Protein AF-A0A966P8G4-F1 (afdb_monomer_lite)

Sequence (108 aa):
MYIKDGFERIIALERRWPFYQKTYSLTTTQGQREYPINLIGDGDLREVTSLVDTSAVGRRIELIAYDDAEQIWVGSFDQAQRPLYFSLWQDTVHLWPKPDAAYPLVVR

Foldseek 3Di:
DVVVVVVVVVVVVVVDDPVPDDKFKDKAAAQDFKDQCCNTHVRPDDDWPWKWFPAPDTATAAEDEPVVLCVQCDDPSLDADCFRHWYDDPNIIGTPNGHRHITMMMTD

pLDDT: mean 83.85, std 9.62, range [57.38, 93.62]

Secondary structure (DSSP, 8-state):
--HHHHHHHHHHHHT--GGG---EEEE--TT--EEEGGGSTTS-------EEE-SSS-EEEEE--HHHHHHHSSGGG-------EEEEETTEEEEESPPSS--EEEE-

Structure (mmCIF, N/CA/C/O backbone):
data_AF-A0A966P8G4-F1
#
_entry.id   AF-A0A966P8G4-F1
#
loop_
_atom_site.group_PDB
_atom_site.id
_atom_site.type_symbol
_atom_site.label_atom_id
_atom_site.label_alt_id
_atom_site.label_comp_id
_atom_site.label_asym_id
_atom_site.label_entity_id
_atom_site.label_seq_id
_atom_site.pdbx_PDB_ins_code
_atom_site.Cartn_x
_atom_site.Cartn_y
_atom_site.Cartn_z
_atom_site.occupancy
_atom_site.B_iso_or_equiv
_atom_site.auth_seq_id
_atom_site.auth_comp_id
_atom_site.auth_asym_id
_atom_site.auth_atom_id
_atom_site.pdbx_PDB_model_num
ATOM 1 N N . MET A 1 1 ? 36.771 -8.465 5.174 1.00 57.38 1 MET A N 1
ATOM 2 C CA . MET A 1 1 ? 35.297 -8.534 5.257 1.00 57.38 1 MET A CA 1
ATOM 3 C C . MET A 1 1 ? 34.719 -7.800 4.048 1.00 57.38 1 MET A C 1
ATOM 5 O O . MET A 1 1 ? 34.233 -6.697 4.190 1.00 57.38 1 MET A O 1
ATOM 9 N N . TYR A 1 2 ? 34.868 -8.369 2.846 1.00 59.16 2 TYR A N 1
ATOM 10 C CA . TYR A 1 2 ? 34.499 -7.697 1.581 1.00 59.16 2 TYR A CA 1
ATOM 11 C C . TYR A 1 2 ? 33.611 -8.568 0.685 1.00 59.16 2 TYR A C 1
ATOM 13 O O . TYR A 1 2 ? 32.777 -8.058 -0.049 1.00 59.16 2 TYR A O 1
ATOM 21 N N . ILE A 1 3 ? 33.730 -9.895 0.797 1.00 70.12 3 ILE A N 1
ATOM 22 C CA . ILE A 1 3 ? 32.894 -10.842 0.045 1.00 70.12 3 ILE A CA 1
ATOM 23 C C . ILE A 1 3 ? 31.441 -10.804 0.540 1.00 70.12 3 ILE A C 1
ATOM 25 O O . ILE A 1 3 ? 30.521 -10.846 -0.267 1.00 70.12 3 ILE A O 1
ATOM 29 N N . LYS A 1 4 ? 31.231 -10.656 1.857 1.00 74.88 4 LYS A N 1
ATOM 30 C CA . LYS A 1 4 ? 29.890 -10.532 2.449 1.00 74.88 4 LYS A CA 1
ATOM 31 C C . LYS A 1 4 ? 29.184 -9.240 2.010 1.00 74.88 4 LYS A C 1
ATOM 33 O O . LYS A 1 4 ? 28.043 -9.298 1.580 1.00 74.88 4 LYS A O 1
ATOM 38 N N . ASP A 1 5 ? 29.898 -8.115 2.035 1.00 75.69 5 ASP A N 1
ATOM 39 C CA . ASP A 1 5 ? 29.389 -6.803 1.603 1.00 75.69 5 ASP A CA 1
A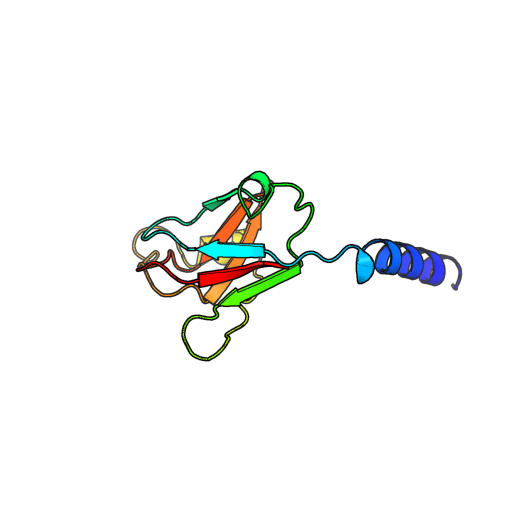TOM 40 C C . ASP A 1 5 ? 29.090 -6.769 0.090 1.00 75.69 5 ASP A C 1
ATOM 42 O O . ASP A 1 5 ? 28.042 -6.294 -0.343 1.00 75.69 5 ASP A O 1
ATOM 46 N N . GLY A 1 6 ? 29.956 -7.378 -0.732 1.00 77.44 6 GLY A N 1
ATOM 47 C CA . GLY A 1 6 ? 29.708 -7.544 -2.167 1.00 77.44 6 GLY A CA 1
ATOM 48 C C . GLY A 1 6 ? 28.482 -8.412 -2.472 1.00 77.44 6 GLY A C 1
ATOM 49 O O . GLY A 1 6 ? 27.685 -8.059 -3.337 1.00 77.44 6 GLY A O 1
ATOM 50 N N . PHE A 1 7 ? 28.297 -9.513 -1.740 1.00 78.31 7 PHE A N 1
ATOM 51 C CA . PHE A 1 7 ? 27.132 -10.392 -1.874 1.00 78.31 7 PHE A CA 1
ATOM 52 C C . PHE A 1 7 ? 25.824 -9.687 -1.488 1.00 78.31 7 PHE A C 1
ATOM 54 O O . PHE A 1 7 ? 24.864 -9.711 -2.256 1.00 78.31 7 PHE A O 1
ATOM 61 N N . GLU A 1 8 ? 25.801 -8.992 -0.348 1.00 74.19 8 GLU A N 1
ATOM 62 C CA . GLU A 1 8 ? 24.630 -8.229 0.105 1.00 74.19 8 GLU A CA 1
ATOM 63 C C . GLU A 1 8 ? 24.278 -7.100 -0.875 1.00 74.19 8 GLU A C 1
ATOM 65 O O . GLU A 1 8 ? 23.107 -6.886 -1.194 1.00 74.19 8 GLU A O 1
ATOM 70 N N . ARG A 1 9 ? 25.288 -6.428 -1.439 1.00 68.62 9 ARG A N 1
ATOM 71 C CA . ARG A 1 9 ? 25.089 -5.379 -2.444 1.00 68.62 9 ARG A CA 1
ATOM 72 C C . ARG A 1 9 ? 24.553 -5.920 -3.769 1.00 68.62 9 ARG A C 1
ATOM 74 O O . ARG A 1 9 ? 23.707 -5.267 -4.375 1.00 68.62 9 ARG A O 1
ATOM 81 N N . ILE A 1 10 ? 25.013 -7.089 -4.217 1.00 72.94 10 ILE A N 1
ATOM 82 C CA . ILE A 1 10 ? 24.512 -7.738 -5.438 1.00 72.94 10 ILE A CA 1
ATOM 83 C C . ILE A 1 10 ? 23.049 -8.152 -5.263 1.00 72.94 10 ILE A C 1
ATOM 85 O O . ILE A 1 10 ? 22.243 -7.844 -6.134 1.00 72.94 10 ILE A O 1
ATOM 89 N N . ILE A 1 11 ? 22.676 -8.744 -4.126 1.00 70.56 11 ILE A N 1
ATOM 90 C CA . ILE A 1 11 ? 21.275 -9.086 -3.829 1.00 70.56 11 ILE A CA 1
ATOM 91 C C . ILE A 1 11 ? 20.395 -7.829 -3.772 1.00 70.56 11 ILE A C 1
ATOM 93 O O . ILE A 1 11 ? 19.286 -7.808 -4.308 1.00 70.56 11 ILE A O 1
ATOM 97 N N . ALA A 1 12 ? 20.884 -6.746 -3.162 1.00 62.28 12 ALA A N 1
ATOM 98 C CA . ALA A 1 12 ? 20.149 -5.483 -3.117 1.00 62.28 12 ALA A CA 1
ATOM 99 C C . ALA A 1 12 ? 19.968 -4.852 -4.514 1.00 62.28 12 ALA A C 1
ATOM 101 O O . ALA A 1 12 ? 18.923 -4.258 -4.789 1.00 62.28 12 ALA A O 1
ATOM 102 N N . LEU A 1 13 ? 20.965 -4.991 -5.396 1.00 62.53 13 LEU A N 1
ATOM 103 C CA . LEU A 1 13 ? 20.908 -4.547 -6.793 1.00 62.53 13 LEU A CA 1
ATOM 104 C C . LEU A 1 13 ? 19.997 -5.439 -7.645 1.00 62.53 13 LEU A C 1
ATOM 106 O O . LEU A 1 13 ? 19.273 -4.914 -8.488 1.00 62.53 13 LEU A O 1
ATOM 110 N N . GLU A 1 14 ? 19.964 -6.749 -7.384 1.00 60.38 14 GLU A N 1
ATOM 111 C CA . GLU A 1 14 ? 19.080 -7.698 -8.072 1.00 60.38 14 GLU A CA 1
ATOM 112 C C . GLU A 1 14 ? 17.597 -7.348 -7.878 1.00 60.38 14 GLU A C 1
ATOM 114 O O . GLU A 1 14 ? 16.762 -7.594 -8.745 1.00 60.38 14 GLU A O 1
ATOM 119 N N . ARG A 1 15 ? 17.262 -6.718 -6.751 1.00 60.84 15 ARG A N 1
ATOM 120 C CA . ARG A 1 15 ? 15.888 -6.345 -6.413 1.00 60.84 15 ARG A CA 1
ATOM 121 C C . ARG A 1 15 ? 15.460 -4.975 -6.958 1.00 60.84 15 ARG A C 1
ATOM 123 O O . ARG A 1 15 ? 14.274 -4.670 -6.949 1.00 60.84 15 ARG A O 1
ATOM 130 N N . ARG A 1 16 ? 16.384 -4.129 -7.438 1.00 58.69 16 ARG A N 1
ATOM 131 C CA . ARG A 1 16 ? 16.096 -2.734 -7.845 1.00 58.69 16 ARG A CA 1
ATOM 132 C C . ARG A 1 16 ? 16.571 -2.415 -9.262 1.00 58.69 16 ARG A C 1
ATOM 134 O O . ARG A 1 16 ? 17.284 -1.437 -9.474 1.00 58.69 16 ARG A O 1
ATOM 141 N N . TRP A 1 17 ? 16.159 -3.219 -10.238 1.00 66.12 17 TRP A N 1
ATOM 142 C CA . TRP A 1 17 ? 16.407 -2.936 -11.654 1.00 66.12 17 TRP A CA 1
ATOM 143 C C . TRP A 1 17 ? 15.364 -1.952 -12.215 1.00 66.12 17 TRP A C 1
ATOM 145 O O . TRP A 1 17 ? 14.202 -2.333 -12.370 1.00 66.12 17 TRP A O 1
ATOM 155 N N . PRO A 1 18 ? 15.743 -0.715 -12.595 1.00 67.75 18 PRO A N 1
ATOM 156 C CA . PRO A 1 18 ? 14.784 0.305 -13.039 1.00 67.75 18 PRO A CA 1
ATOM 157 C C . PRO A 1 18 ? 13.995 -0.070 -14.300 1.00 67.75 18 PRO A C 1
ATOM 159 O O . PRO A 1 18 ? 12.897 0.428 -14.509 1.00 67.75 18 PRO A O 1
ATOM 162 N N . PHE A 1 19 ? 14.528 -0.958 -15.144 1.00 70.38 19 PHE A N 1
ATOM 163 C CA . PHE A 1 19 ? 13.859 -1.388 -16.375 1.00 70.38 19 PHE A CA 1
ATOM 164 C C . PHE A 1 19 ? 12.737 -2.414 -16.154 1.00 70.38 19 PHE A C 1
ATOM 166 O O . PHE A 1 19 ? 11.921 -2.608 -17.050 1.00 70.38 19 PHE A O 1
ATOM 173 N N . TYR A 1 20 ? 12.667 -3.049 -14.978 1.00 72.06 20 TYR A N 1
ATOM 174 C CA . TYR A 1 20 ? 11.538 -3.903 -14.585 1.00 72.06 20 TYR A CA 1
ATOM 175 C C . TYR A 1 20 ? 10.486 -3.153 -13.759 1.00 72.06 20 TYR A C 1
ATOM 177 O O . TYR A 1 20 ? 9.477 -3.740 -13.370 1.00 72.06 20 TYR A O 1
ATOM 185 N N . GLN A 1 21 ? 10.689 -1.859 -13.499 1.00 75.75 21 GLN A N 1
ATOM 186 C CA . GLN A 1 21 ? 9.716 -1.052 -12.781 1.00 75.75 21 GLN A CA 1
ATOM 187 C C . GLN A 1 21 ? 8.547 -0.700 -13.706 1.00 75.75 21 GLN A C 1
ATOM 189 O O . GLN A 1 21 ? 8.708 0.012 -14.698 1.00 75.75 21 GLN A O 1
ATOM 194 N N . LYS A 1 22 ? 7.351 -1.177 -13.361 1.00 81.25 22 LYS A N 1
ATOM 195 C CA . LYS A 1 22 ? 6.101 -0.776 -14.009 1.00 81.25 22 LYS A CA 1
ATOM 196 C C . LYS A 1 22 ? 5.352 0.205 -13.118 1.00 81.25 22 LYS A C 1
ATOM 198 O O . LYS A 1 22 ? 5.448 0.157 -11.898 1.00 81.25 22 LYS A O 1
ATOM 203 N N . THR A 1 23 ? 4.626 1.121 -13.746 1.00 87.56 23 THR A N 1
ATOM 204 C CA . THR A 1 23 ? 3.740 2.055 -13.052 1.00 87.56 23 THR A CA 1
ATOM 205 C C . THR A 1 23 ? 2.307 1.697 -13.403 1.00 87.56 23 THR A C 1
ATOM 207 O O . THR A 1 23 ? 1.976 1.623 -14.584 1.00 87.56 23 THR A O 1
ATOM 210 N N . TYR A 1 24 ? 1.468 1.515 -12.390 1.00 89.38 24 TYR A N 1
ATOM 211 C CA . TYR A 1 24 ? 0.046 1.234 -12.547 1.00 89.38 24 TYR A CA 1
ATOM 212 C C . TYR A 1 24 ? -0.796 2.276 -11.821 1.00 89.38 24 TYR A C 1
ATOM 214 O O . TYR A 1 24 ? -0.318 2.994 -10.942 1.00 89.38 24 TYR A O 1
ATOM 222 N N . SER A 1 25 ? -2.065 2.353 -12.198 1.00 89.12 25 SER A N 1
ATOM 223 C CA . SER A 1 25 ? -3.061 3.181 -11.528 1.00 89.12 25 SER A CA 1
ATOM 224 C C . SER A 1 25 ? -4.009 2.305 -10.719 1.00 89.12 25 SER A C 1
ATOM 226 O O . SER A 1 25 ? -4.499 1.295 -11.219 1.00 89.12 25 SER A O 1
ATOM 228 N N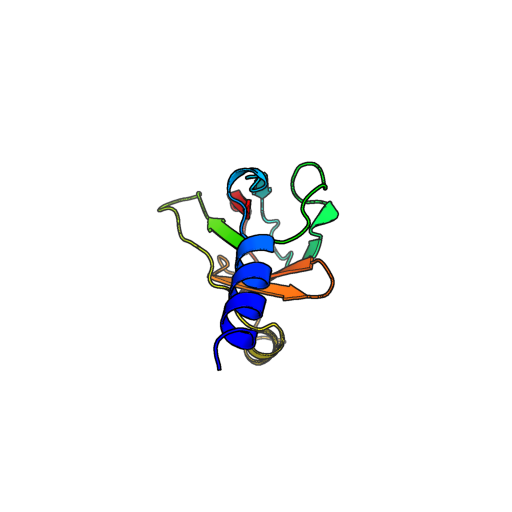 . LEU A 1 26 ? -4.304 2.732 -9.500 1.00 89.12 26 LEU A N 1
ATOM 229 C CA . LEU A 1 26 ? -5.260 2.124 -8.584 1.00 89.12 26 LEU A CA 1
ATOM 230 C C . LEU A 1 26 ? -6.232 3.216 -8.147 1.00 89.12 26 LEU A C 1
ATOM 232 O O . LEU A 1 26 ? -5.802 4.313 -7.822 1.00 89.12 26 LEU A O 1
ATOM 236 N N . THR A 1 27 ? -7.532 2.944 -8.116 1.00 91.25 27 THR A N 1
ATOM 237 C CA . THR A 1 27 ? -8.504 3.876 -7.526 1.00 91.25 27 THR A CA 1
ATOM 238 C C . THR A 1 27 ? -9.019 3.273 -6.233 1.00 91.25 27 THR A C 1
ATOM 240 O O . THR A 1 27 ? -9.445 2.120 -6.230 1.00 91.25 27 THR A O 1
ATOM 243 N N . THR A 1 28 ? -8.952 4.024 -5.134 1.00 91.94 28 THR A N 1
ATOM 244 C CA . THR A 1 28 ? -9.481 3.542 -3.855 1.00 91.94 28 THR A CA 1
ATOM 245 C C . THR A 1 28 ? -11.001 3.459 -3.895 1.00 91.94 28 THR A C 1
ATOM 247 O O . THR A 1 28 ? -11.665 4.252 -4.559 1.00 91.94 28 THR A O 1
ATOM 250 N N . THR A 1 29 ? -11.560 2.532 -3.130 1.00 93.12 29 THR A N 1
ATOM 251 C CA . THR A 1 29 ? -12.994 2.453 -2.850 1.00 93.12 29 THR A CA 1
ATOM 252 C C . THR A 1 29 ? -13.238 2.919 -1.420 1.00 93.12 29 THR A C 1
ATOM 254 O O . THR A 1 29 ? -12.452 2.621 -0.515 1.00 93.12 29 THR A O 1
ATOM 257 N N . GLN A 1 30 ? -14.339 3.637 -1.196 1.00 92.88 30 GLN A N 1
ATOM 258 C CA . GLN A 1 30 ? -14.741 4.057 0.145 1.00 92.88 30 GLN A CA 1
ATOM 259 C C . GLN A 1 30 ? -14.863 2.847 1.086 1.00 92.88 30 GLN A C 1
ATOM 261 O O . GLN A 1 30 ? -15.491 1.845 0.751 1.00 92.88 30 GLN A O 1
ATOM 266 N N . GLY A 1 31 ? -14.255 2.946 2.269 1.00 89.62 31 GLY A N 1
ATOM 267 C CA . GLY A 1 31 ? -14.281 1.922 3.314 1.00 89.62 31 GLY A CA 1
ATOM 268 C C . GLY A 1 31 ? -13.434 0.677 3.026 1.00 89.62 31 GLY A C 1
ATOM 269 O O . GLY A 1 31 ? -13.300 -0.175 3.906 1.00 89.62 31 GLY A O 1
ATOM 270 N N . GLN A 1 32 ? -12.834 0.565 1.838 1.00 92.12 32 GLN A N 1
ATOM 271 C CA . GLN A 1 32 ? -12.030 -0.590 1.453 1.00 92.12 32 GLN A CA 1
ATOM 272 C C . GLN A 1 32 ? -10.570 -0.396 1.867 1.00 92.12 32 GLN A C 1
ATOM 274 O O . GLN A 1 32 ? -9.881 0.506 1.386 1.00 92.12 32 GLN A O 1
ATOM 279 N N . ARG A 1 33 ? -10.098 -1.279 2.749 1.00 90.75 33 ARG A N 1
ATOM 280 C CA . ARG A 1 33 ? -8.713 -1.299 3.238 1.00 90.75 33 ARG A CA 1
ATOM 281 C C . ARG A 1 33 ? -7.781 -2.080 2.320 1.00 90.75 33 ARG A C 1
ATOM 283 O O . ARG A 1 33 ? -6.642 -1.670 2.134 1.00 90.75 33 ARG A O 1
ATOM 290 N N . GLU A 1 34 ? -8.268 -3.200 1.803 1.00 93.06 34 GLU A N 1
ATOM 291 C CA . GLU A 1 34 ? -7.457 -4.252 1.196 1.00 93.06 34 GLU A CA 1
ATOM 292 C C . GLU A 1 34 ? -7.516 -4.180 -0.327 1.00 93.06 34 GLU A C 1
ATOM 294 O O . GLU A 1 34 ? -8.599 -4.169 -0.920 1.00 93.06 34 GLU A O 1
ATOM 299 N N . TYR A 1 35 ? -6.344 -4.153 -0.954 1.00 92.38 35 TYR A N 1
ATOM 300 C CA . TYR A 1 35 ? -6.179 -4.169 -2.402 1.00 92.38 35 TYR A CA 1
ATOM 301 C C . TYR A 1 35 ? -5.167 -5.259 -2.763 1.00 92.38 35 TYR A C 1
ATOM 303 O O . TYR A 1 35 ? -3.960 -5.052 -2.603 1.00 92.38 35 TYR A O 1
ATOM 311 N N . PRO A 1 36 ? -5.639 -6.436 -3.205 1.00 91.25 36 PRO A N 1
ATOM 312 C CA . PRO A 1 36 ? -4.769 -7.523 -3.635 1.00 91.25 36 PRO A CA 1
ATOM 313 C C . PRO A 1 36 ? -3.859 -7.070 -4.777 1.00 91.25 36 PRO A C 1
ATOM 315 O O . PRO A 1 36 ? -4.333 -6.479 -5.750 1.00 91.25 36 PRO A O 1
ATOM 318 N N . ILE A 1 37 ? -2.556 -7.340 -4.676 1.00 88.31 37 ILE A N 1
ATOM 319 C CA . ILE A 1 37 ? -1.560 -6.853 -5.645 1.00 88.31 37 ILE A CA 1
ATOM 320 C C . ILE A 1 37 ? -1.837 -7.403 -7.055 1.00 88.31 37 ILE A C 1
ATOM 322 O O . ILE A 1 37 ? -1.672 -6.690 -8.043 1.00 88.31 37 ILE A O 1
ATOM 326 N N . ASN A 1 38 ? -2.345 -8.633 -7.152 1.00 85.88 38 ASN A N 1
ATOM 327 C CA . ASN A 1 38 ? -2.731 -9.278 -8.412 1.00 85.88 38 ASN A CA 1
ATOM 328 C C . ASN A 1 38 ? -3.926 -8.615 -9.126 1.00 85.88 38 ASN A C 1
ATOM 330 O O . ASN A 1 38 ? -4.182 -8.925 -10.285 1.00 85.88 38 ASN A O 1
ATOM 334 N N . LEU A 1 39 ? -4.671 -7.735 -8.450 1.00 85.19 39 LEU A N 1
ATOM 335 C CA . LEU A 1 39 ? -5.776 -6.971 -9.037 1.00 85.19 39 LEU A CA 1
ATOM 336 C C . LEU A 1 39 ? -5.361 -5.544 -9.421 1.00 85.19 39 LEU A C 1
ATOM 338 O O . LEU A 1 39 ? -6.170 -4.793 -9.965 1.00 85.19 39 LEU A O 1
ATOM 342 N N . ILE A 1 40 ? -4.119 -5.145 -9.131 1.00 84.69 40 ILE A N 1
ATOM 343 C CA . ILE A 1 40 ? -3.600 -3.821 -9.474 1.00 84.69 40 ILE A CA 1
ATOM 344 C C . ILE A 1 40 ? -3.029 -3.862 -10.895 1.00 84.69 40 ILE A C 1
ATOM 346 O O . ILE A 1 40 ? -2.062 -4.573 -11.177 1.00 84.69 40 ILE A O 1
ATOM 350 N N . GLY A 1 41 ? -3.597 -3.048 -11.788 1.00 80.38 41 GLY A N 1
ATOM 351 C CA . GLY A 1 41 ? -3.160 -2.981 -13.183 1.00 80.38 41 GLY A CA 1
ATOM 352 C C . GLY A 1 41 ? -3.439 -4.279 -13.941 1.00 80.38 41 GLY A C 1
ATOM 353 O O . GLY A 1 41 ? -4.550 -4.795 -13.882 1.00 80.38 41 GLY A O 1
ATOM 354 N N . ASP A 1 42 ? -2.423 -4.802 -14.631 1.00 77.88 42 ASP A N 1
ATOM 355 C CA . ASP A 1 42 ? -2.516 -6.052 -15.405 1.00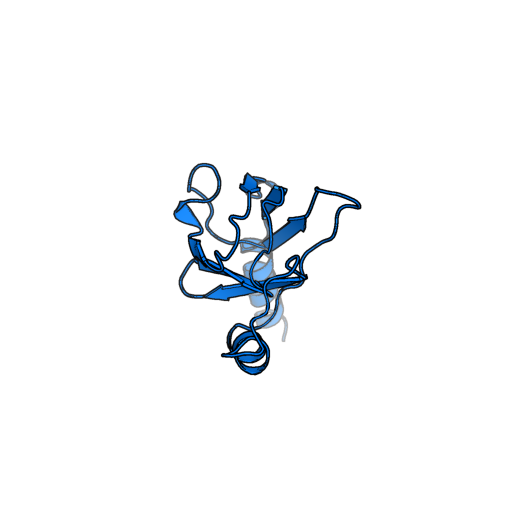 77.88 42 ASP A CA 1
ATOM 356 C C . ASP A 1 42 ? -2.286 -7.317 -14.549 1.00 77.88 42 ASP A C 1
ATOM 358 O O . ASP A 1 42 ? -2.267 -8.425 -15.076 1.00 77.88 42 ASP A O 1
ATOM 362 N N . GLY A 1 43 ? -2.072 -7.171 -13.234 1.00 74.50 43 GLY A N 1
ATOM 363 C CA . GLY A 1 43 ? -1.863 -8.292 -12.307 1.00 74.50 43 GLY A CA 1
ATOM 364 C C . GLY A 1 43 ? -0.448 -8.888 -12.288 1.00 74.50 43 GLY A C 1
ATOM 365 O O . GLY A 1 43 ? -0.164 -9.755 -11.467 1.00 74.50 43 GLY A O 1
ATOM 366 N N . ASP A 1 44 ? 0.470 -8.374 -13.109 1.00 76.94 44 ASP A N 1
ATOM 367 C CA . ASP A 1 44 ? 1.883 -8.798 -13.179 1.00 76.94 44 ASP A CA 1
ATOM 368 C C . ASP A 1 44 ? 2.791 -8.124 -12.125 1.00 76.94 44 ASP A C 1
ATOM 370 O O . ASP A 1 44 ? 4.014 -8.036 -12.276 1.00 76.94 44 ASP A O 1
ATOM 374 N N . LEU A 1 45 ? 2.202 -7.546 -11.083 1.00 80.75 45 LEU A N 1
ATOM 375 C CA . LEU A 1 45 ? 2.911 -6.759 -10.080 1.00 80.75 45 LEU A CA 1
ATOM 376 C C . LEU A 1 45 ? 3.451 -7.709 -8.996 1.00 80.75 45 LEU A C 1
ATOM 378 O O . LEU A 1 45 ? 2.685 -8.387 -8.321 1.00 80.75 45 LEU A O 1
ATOM 382 N N . ARG A 1 46 ? 4.780 -7.798 -8.847 1.00 79.25 46 ARG A N 1
ATOM 383 C CA . ARG A 1 46 ? 5.423 -8.697 -7.864 1.00 79.25 46 ARG A CA 1
ATOM 384 C C . ARG A 1 46 ? 5.678 -8.034 -6.513 1.00 79.25 46 ARG A C 1
ATOM 386 O O . ARG A 1 46 ? 5.625 -8.695 -5.484 1.00 79.25 46 ARG A O 1
ATOM 393 N N . GLU A 1 47 ? 6.019 -6.753 -6.517 1.00 82.62 47 GLU A N 1
ATOM 394 C CA . GLU A 1 47 ? 6.330 -5.993 -5.309 1.00 82.62 47 GLU A CA 1
ATOM 395 C C . GLU A 1 47 ? 5.912 -4.539 -5.513 1.00 82.62 47 GLU A C 1
ATOM 397 O O . GLU A 1 47 ? 6.110 -3.978 -6.590 1.00 82.62 47 GLU A O 1
ATOM 402 N N . VAL A 1 48 ? 5.358 -3.936 -4.465 1.00 86.06 48 VAL A N 1
ATOM 403 C CA . VAL A 1 48 ? 5.008 -2.518 -4.434 1.00 86.06 48 VAL A CA 1
ATOM 404 C C . VAL A 1 48 ? 6.108 -1.759 -3.702 1.00 86.06 48 VAL A C 1
ATOM 406 O O . VAL A 1 48 ? 6.341 -1.958 -2.512 1.00 86.06 48 VAL A O 1
ATOM 409 N N . THR A 1 49 ? 6.786 -0.870 -4.415 1.00 84.19 49 THR A N 1
ATOM 410 C CA . THR A 1 49 ? 7.872 -0.032 -3.899 1.00 84.19 49 THR A CA 1
ATOM 411 C C . THR A 1 49 ? 7.400 1.360 -3.490 1.00 84.19 49 THR A C 1
ATOM 413 O O . THR A 1 49 ? 7.991 1.973 -2.598 1.00 84.19 49 THR A O 1
ATOM 416 N N . SER A 1 50 ? 6.349 1.889 -4.123 1.00 86.44 50 SER A N 1
ATOM 417 C CA . SER A 1 50 ? 5.794 3.197 -3.771 1.00 86.44 50 SER A CA 1
ATOM 418 C C . SER A 1 50 ? 4.330 3.359 -4.168 1.00 86.44 50 SER A C 1
ATOM 420 O O . SER A 1 50 ? 3.927 2.969 -5.263 1.00 86.44 50 SER A O 1
ATOM 422 N N . LEU A 1 51 ? 3.563 4.025 -3.300 1.00 88.81 51 LEU A N 1
ATOM 423 C CA . LEU A 1 51 ? 2.221 4.527 -3.589 1.00 88.81 51 LEU A CA 1
ATOM 424 C C . LEU A 1 51 ? 2.215 6.056 -3.564 1.00 88.81 51 LEU A C 1
ATOM 426 O O . LEU A 1 51 ? 2.727 6.673 -2.628 1.00 88.81 51 LEU A O 1
ATOM 430 N N . VAL A 1 52 ? 1.609 6.676 -4.573 1.00 89.44 52 VAL A N 1
ATOM 431 C CA . VAL A 1 52 ? 1.468 8.134 -4.670 1.00 89.44 52 VAL A CA 1
ATOM 432 C C . VAL A 1 52 ? 0.023 8.498 -4.968 1.00 89.44 52 VAL A C 1
ATOM 434 O O . VAL A 1 52 ? -0.524 8.081 -5.980 1.00 89.44 52 VAL A O 1
ATOM 437 N N . ASP A 1 53 ? -0.578 9.318 -4.118 1.00 88.50 53 ASP A N 1
ATOM 438 C CA . ASP A 1 53 ? -1.890 9.916 -4.348 1.00 88.50 53 ASP A CA 1
ATOM 439 C C . ASP A 1 53 ? -1.761 11.123 -5.280 1.00 88.50 53 ASP A C 1
ATOM 441 O O . ASP A 1 53 ? -1.085 12.105 -4.952 1.00 88.50 53 ASP A O 1
ATOM 445 N N . THR A 1 54 ? -2.400 11.052 -6.448 1.00 83.94 54 THR A N 1
ATOM 446 C CA . THR A 1 54 ? -2.317 12.078 -7.497 1.00 83.94 54 THR A CA 1
ATOM 447 C C . THR A 1 54 ? -3.475 13.070 -7.478 1.00 83.94 54 THR A C 1
ATOM 449 O O . THR A 1 54 ? -3.504 13.978 -8.304 1.00 83.94 54 THR A O 1
ATOM 452 N N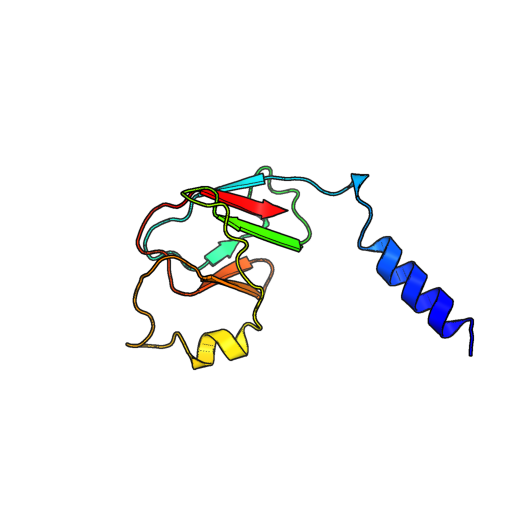 . SER A 1 55 ? -4.415 12.965 -6.535 1.00 77.69 55 SER A N 1
ATOM 453 C CA . SER A 1 55 ? -5.672 13.716 -6.608 1.00 77.69 55 SER A CA 1
ATOM 454 C C . SER A 1 55 ? -5.562 15.218 -6.283 1.00 77.69 55 SER A C 1
ATOM 456 O O . SER A 1 55 ? -6.550 15.929 -6.455 1.00 77.69 55 SER A O 1
ATOM 458 N N . ALA A 1 56 ? -4.446 15.698 -5.725 1.00 65.69 56 ALA A N 1
ATOM 459 C CA . ALA A 1 56 ? -4.296 17.102 -5.319 1.00 65.69 56 ALA A CA 1
ATOM 460 C C . ALA A 1 56 ? -2.866 17.638 -5.510 1.00 65.69 56 ALA A C 1
ATOM 462 O O . ALA A 1 56 ? -2.614 18.384 -6.449 1.00 65.69 56 ALA A O 1
ATOM 463 N N . VAL A 1 57 ? -1.926 17.263 -4.632 1.00 65.19 57 VAL A N 1
ATOM 464 C CA . VAL A 1 57 ? -0.543 17.804 -4.611 1.00 65.19 57 VAL A CA 1
ATOM 465 C C . VAL A 1 57 ? 0.506 16.716 -4.888 1.00 65.19 57 VAL A C 1
ATOM 467 O O . VAL A 1 57 ? 1.702 16.972 -4.824 1.00 65.19 57 VAL A O 1
ATOM 470 N N . GLY A 1 58 ? 0.084 15.491 -5.222 1.00 70.00 58 GLY A N 1
ATOM 471 C CA . GLY A 1 58 ? 1.021 14.385 -5.423 1.00 70.00 58 GLY A CA 1
ATOM 472 C C . GLY A 1 58 ? 1.684 13.995 -4.103 1.00 70.00 58 GLY A C 1
ATOM 473 O O . GLY A 1 58 ? 2.857 14.291 -3.887 1.00 70.00 58 GLY A O 1
ATOM 474 N N . ARG A 1 59 ? 0.944 13.363 -3.187 1.00 82.06 59 ARG A N 1
ATOM 475 C CA . ARG A 1 59 ? 1.504 12.940 -1.894 1.00 82.06 59 ARG A CA 1
ATOM 476 C C . ARG A 1 59 ? 1.906 11.476 -1.960 1.00 82.06 59 ARG A C 1
ATOM 478 O O . ARG A 1 59 ? 1.070 10.613 -2.207 1.00 82.06 59 ARG A O 1
ATOM 485 N N . ARG A 1 60 ? 3.178 11.186 -1.685 1.00 87.06 60 ARG A N 1
ATOM 486 C CA . ARG A 1 60 ? 3.619 9.806 -1.469 1.00 87.06 60 ARG A CA 1
ATOM 487 C C . ARG A 1 60 ? 3.061 9.295 -0.141 1.00 87.06 60 ARG A C 1
ATOM 489 O O . ARG A 1 60 ? 3.223 9.960 0.878 1.00 87.06 60 ARG A O 1
ATOM 496 N N . ILE A 1 61 ? 2.428 8.132 -0.181 1.00 91.06 61 ILE A N 1
ATOM 497 C CA . ILE A 1 61 ? 1.932 7.416 0.993 1.00 91.06 61 ILE A CA 1
ATOM 498 C C . ILE A 1 61 ? 3.128 6.721 1.655 1.00 91.06 61 ILE A C 1
ATOM 500 O O . ILE A 1 61 ? 4.001 6.190 0.965 1.00 91.06 61 ILE A O 1
ATOM 504 N N . GLU A 1 62 ? 3.214 6.778 2.979 1.00 91.12 62 GLU A N 1
ATOM 505 C CA . GLU A 1 62 ? 4.342 6.226 3.730 1.00 91.12 62 GLU A CA 1
ATOM 506 C C . GLU A 1 62 ? 4.135 4.739 4.044 1.00 91.12 62 GLU A C 1
ATOM 508 O O . GLU A 1 62 ? 3.036 4.320 4.399 1.00 91.12 62 GLU A 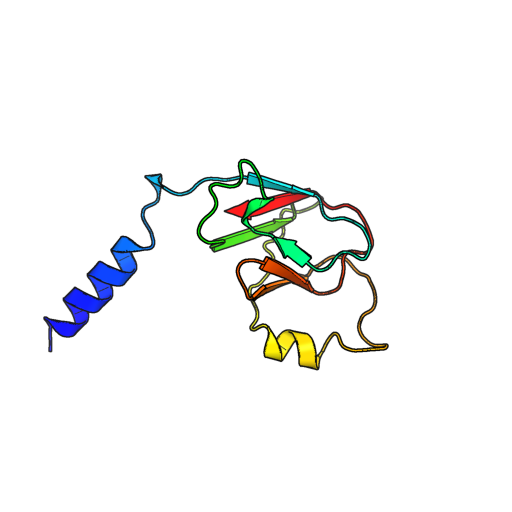O 1
ATOM 513 N N . LEU A 1 63 ? 5.190 3.935 3.888 1.00 91.12 63 LEU A N 1
ATOM 514 C CA . LEU A 1 63 ? 5.158 2.520 4.248 1.00 91.12 63 LEU A CA 1
ATOM 515 C C . LEU A 1 63 ? 5.319 2.390 5.764 1.00 91.12 63 LEU A C 1
ATOM 517 O O . LEU A 1 63 ? 6.322 2.850 6.308 1.00 91.12 63 LEU A O 1
ATOM 521 N N . ILE A 1 64 ? 4.376 1.716 6.409 1.00 93.12 64 ILE A N 1
ATOM 522 C CA . ILE A 1 64 ? 4.440 1.351 7.827 1.00 93.12 64 ILE A CA 1
ATOM 523 C C . ILE A 1 64 ? 4.322 -0.163 7.988 1.00 93.12 64 ILE A C 1
ATOM 525 O O . ILE A 1 64 ? 3.823 -0.860 7.096 1.00 93.12 64 ILE A O 1
ATOM 529 N N . ALA A 1 65 ? 4.792 -0.677 9.122 1.00 91.25 65 ALA A N 1
ATOM 530 C CA . ALA A 1 65 ? 4.609 -2.078 9.463 1.00 91.25 65 ALA A CA 1
ATOM 531 C C . ALA A 1 65 ? 3.120 -2.366 9.738 1.00 91.25 65 ALA A C 1
ATOM 533 O O . ALA A 1 65 ? 2.357 -1.485 10.141 1.00 91.25 65 ALA A O 1
ATOM 534 N N . TYR A 1 66 ? 2.677 -3.586 9.432 1.00 90.19 66 TYR A N 1
ATOM 535 C CA . TYR A 1 66 ? 1.260 -3.948 9.520 1.00 90.19 66 TYR A CA 1
ATOM 536 C C . TYR A 1 66 ? 0.765 -3.974 10.978 1.00 90.19 66 TYR A C 1
ATOM 538 O O . TYR A 1 66 ? -0.324 -3.492 11.270 1.00 90.19 66 TYR A O 1
ATOM 546 N N . ASP A 1 67 ? 1.599 -4.455 11.893 1.00 91.94 67 ASP A N 1
ATOM 547 C CA . ASP A 1 67 ? 1.389 -4.467 13.341 1.00 91.94 67 ASP A CA 1
ATOM 548 C C . ASP A 1 67 ? 1.296 -3.057 13.945 1.00 91.94 67 ASP A C 1
ATOM 550 O O . ASP A 1 67 ? 0.360 -2.773 14.696 1.00 91.94 67 ASP A O 1
ATOM 554 N N . ASP A 1 68 ? 2.193 -2.147 13.555 1.00 90.75 68 ASP A N 1
ATOM 555 C CA . ASP A 1 68 ? 2.128 -0.737 13.973 1.00 90.75 68 ASP A CA 1
ATOM 556 C C . ASP A 1 68 ? 0.816 -0.077 13.518 1.00 90.75 68 ASP A C 1
ATOM 558 O O . ASP A 1 68 ? 0.220 0.738 14.230 1.00 90.75 68 ASP A O 1
ATOM 562 N N . ALA A 1 69 ? 0.335 -0.447 12.328 1.00 89.12 69 ALA A N 1
ATOM 563 C CA . ALA A 1 69 ? -0.930 0.046 11.807 1.00 89.12 69 ALA A CA 1
ATOM 564 C C . ALA A 1 69 ? -2.129 -0.484 12.612 1.00 89.12 69 ALA A C 1
ATOM 566 O O . ALA A 1 69 ? -3.035 0.278 12.962 1.00 89.12 69 ALA A O 1
ATOM 567 N N . GLU A 1 70 ? -2.133 -1.772 12.958 1.00 88.12 70 GLU A N 1
ATOM 568 C CA . GLU A 1 70 ? -3.201 -2.372 13.765 1.00 88.12 70 GLU A CA 1
ATOM 569 C C . GLU A 1 70 ? -3.275 -1.800 15.183 1.00 88.12 70 GLU A C 1
ATOM 571 O O . GLU A 1 70 ? -4.363 -1.737 15.755 1.00 88.12 70 GLU A O 1
ATOM 576 N N . GLN A 1 71 ? -2.164 -1.311 15.739 1.00 88.88 71 GLN A N 1
ATOM 577 C CA . GLN A 1 71 ? -2.173 -0.644 17.040 1.00 88.88 71 GLN A CA 1
ATOM 578 C C . GLN A 1 71 ? -2.997 0.658 17.034 1.00 88.88 71 GLN A C 1
ATOM 580 O O . GLN A 1 71 ? -3.610 1.006 18.046 1.00 88.88 71 GLN A O 1
ATOM 585 N N . ILE A 1 72 ? -3.006 1.391 15.917 1.00 86.75 72 ILE A N 1
ATOM 586 C CA . ILE A 1 72 ? -3.623 2.723 15.818 1.00 86.75 72 ILE A CA 1
ATOM 587 C C . ILE A 1 72 ? -5.040 2.634 15.240 1.00 86.75 72 ILE A C 1
ATOM 589 O O . ILE A 1 72 ? -5.978 3.219 15.784 1.00 86.75 72 ILE A O 1
ATOM 593 N N . TRP A 1 73 ? -5.217 1.901 14.140 1.00 88.88 73 TRP A N 1
ATOM 594 C CA . TRP A 1 73 ? -6.465 1.869 13.369 1.00 88.88 73 TRP A CA 1
ATOM 595 C C . TRP A 1 73 ? -7.289 0.610 13.665 1.00 88.88 73 TRP A C 1
ATOM 597 O O . TRP A 1 73 ? -7.575 -0.208 12.780 1.00 88.88 73 TRP A O 1
ATOM 607 N N . VAL A 1 74 ? -7.706 0.489 14.928 1.00 85.56 74 VAL A N 1
ATOM 608 C CA . VAL A 1 74 ? -8.527 -0.613 15.449 1.00 85.56 74 VAL A CA 1
ATOM 609 C C . VAL A 1 74 ? -9.842 -0.118 16.057 1.00 85.56 74 VAL A C 1
ATOM 611 O O . VAL A 1 74 ? -9.905 0.914 16.731 1.00 85.56 74 VAL A O 1
ATOM 614 N N . GLY A 1 75 ? -10.920 -0.874 15.832 1.00 84.69 75 GLY A N 1
ATOM 615 C CA . GLY A 1 75 ? -12.240 -0.601 16.405 1.00 84.69 75 GLY A CA 1
ATOM 616 C C . GLY A 1 75 ? -12.742 0.810 16.084 1.00 84.69 75 GLY A C 1
ATOM 617 O O . GLY A 1 75 ? -12.775 1.218 14.928 1.00 84.69 75 GLY A O 1
ATOM 618 N N . SER A 1 76 ? -13.121 1.569 17.114 1.00 83.06 76 SER A N 1
ATOM 619 C CA . SER A 1 76 ? -13.672 2.925 16.966 1.00 83.06 76 SER A CA 1
ATOM 620 C C . SER A 1 76 ? -12.660 3.982 16.502 1.00 83.06 76 SER A C 1
ATOM 622 O O . SER A 1 76 ? -13.076 5.075 16.121 1.00 83.06 76 SER A O 1
ATOM 624 N N . PHE A 1 77 ? -11.354 3.690 16.529 1.00 82.50 77 PHE A N 1
ATOM 625 C CA . PHE A 1 77 ? -10.309 4.594 16.028 1.00 82.50 77 PHE A CA 1
ATOM 626 C C . PHE A 1 77 ? -10.087 4.468 14.514 1.00 82.50 77 PHE A C 1
ATOM 628 O O . PHE A 1 77 ? -9.445 5.325 13.909 1.00 82.50 77 PHE A O 1
ATOM 635 N N . ASP A 1 78 ? -10.672 3.451 13.877 1.00 85.62 78 ASP A N 1
ATOM 636 C CA . ASP A 1 78 ? -10.650 3.248 12.427 1.00 85.62 78 ASP A CA 1
ATOM 637 C C . ASP A 1 78 ? -11.683 4.139 11.717 1.00 85.62 78 ASP A C 1
ATOM 639 O O . ASP A 1 78 ? -12.647 3.677 11.103 1.00 85.62 78 ASP A O 1
ATOM 643 N N . GLN A 1 79 ? -11.506 5.451 11.854 1.00 88.25 79 GLN A N 1
ATOM 644 C CA . GLN A 1 79 ? -12.328 6.440 11.168 1.00 88.25 79 GLN A CA 1
ATOM 645 C C . GLN A 1 79 ? -11.869 6.575 9.716 1.00 88.25 79 GLN A C 1
ATOM 647 O O . GLN A 1 79 ? -10.677 6.729 9.441 1.00 88.25 79 GLN A O 1
ATOM 652 N N . ALA A 1 80 ? -12.822 6.529 8.783 1.00 89.31 80 ALA A N 1
ATOM 653 C CA . ALA A 1 80 ? -12.520 6.658 7.366 1.00 89.31 80 ALA A CA 1
ATOM 654 C C . ALA A 1 80 ? -12.025 8.076 7.053 1.00 89.31 80 ALA A C 1
ATOM 656 O O . ALA A 1 80 ? -12.692 9.060 7.377 1.00 89.31 80 ALA A O 1
ATOM 657 N N . GLN A 1 81 ? -10.854 8.176 6.428 1.00 89.31 81 GLN A N 1
ATOM 658 C CA . GLN A 1 81 ? -10.208 9.423 6.023 1.00 89.31 81 GLN A CA 1
ATOM 659 C C . GLN A 1 81 ? -9.281 9.156 4.831 1.00 89.31 81 GLN A C 1
ATOM 661 O O . GLN A 1 81 ? -9.025 8.013 4.452 1.00 89.31 81 GLN A O 1
ATOM 666 N N . ARG A 1 82 ? -8.713 10.212 4.246 1.00 89.06 82 ARG A N 1
ATOM 667 C CA . ARG A 1 82 ? -7.736 10.058 3.166 1.00 89.06 82 ARG A CA 1
ATOM 668 C C . ARG A 1 82 ? -6.494 9.279 3.647 1.00 89.06 82 ARG A C 1
ATOM 670 O O . ARG A 1 82 ? -5.820 9.765 4.562 1.00 89.06 82 ARG A O 1
ATOM 677 N N . PRO A 1 83 ? -6.122 8.158 2.996 1.00 89.88 83 PRO A N 1
ATOM 678 C CA . PRO A 1 83 ? -4.980 7.348 3.405 1.00 89.88 83 PRO A CA 1
ATOM 679 C C . PRO A 1 83 ? -3.665 8.132 3.398 1.00 89.88 83 PRO A C 1
ATOM 681 O O . PRO A 1 83 ? -3.361 8.900 2.477 1.00 89.88 83 PRO A O 1
ATOM 684 N N . LEU A 1 84 ? -2.883 7.937 4.451 1.00 89.44 84 LEU A N 1
ATOM 685 C CA . LEU A 1 84 ? -1.570 8.549 4.673 1.00 89.44 84 LEU A CA 1
ATOM 686 C C . LEU A 1 84 ? -0.460 7.504 4.683 1.00 89.44 84 LEU A C 1
ATOM 688 O O . LEU A 1 84 ? 0.662 7.797 4.267 1.00 89.44 84 LEU A O 1
ATOM 692 N N . TYR A 1 85 ? -0.814 6.288 5.088 1.00 91.69 85 TYR A N 1
ATOM 693 C CA . TYR A 1 85 ? 0.090 5.172 5.243 1.00 91.69 85 TYR A CA 1
ATOM 694 C C . TYR A 1 85 ? -0.420 3.955 4.472 1.00 91.69 85 TYR A C 1
ATOM 696 O O . TYR A 1 85 ? -1.620 3.805 4.220 1.00 91.69 85 TYR A O 1
ATOM 704 N N . PHE A 1 86 ? 0.501 3.081 4.093 1.00 93.06 86 PHE A N 1
ATOM 705 C CA . PHE A 1 86 ? 0.183 1.766 3.567 1.00 93.06 86 PHE A CA 1
ATOM 706 C C . PHE A 1 86 ? 1.061 0.714 4.235 1.00 93.06 86 PHE A C 1
ATOM 708 O O . PHE A 1 86 ? 2.178 1.006 4.652 1.00 93.06 86 PHE A O 1
ATOM 715 N N . SER A 1 87 ? 0.560 -0.509 4.324 1.00 93.12 87 SER A N 1
ATOM 716 C CA . SER A 1 87 ? 1.342 -1.674 4.726 1.00 93.12 87 SER A CA 1
ATOM 717 C C . SER A 1 87 ? 1.163 -2.796 3.707 1.00 93.12 87 SER A C 1
ATOM 719 O O . SER A 1 87 ? 0.194 -2.820 2.942 1.00 93.12 87 SER A O 1
ATOM 721 N N . LEU A 1 88 ? 2.138 -3.699 3.657 1.00 91.12 88 LEU A N 1
ATOM 722 C CA . LEU A 1 88 ? 2.124 -4.865 2.779 1.00 91.12 88 LEU A CA 1
ATOM 723 C C . LEU A 1 88 ? 2.028 -6.116 3.641 1.00 91.12 88 LEU A C 1
ATOM 725 O O . LEU A 1 88 ? 2.894 -6.355 4.482 1.00 91.12 88 LEU A O 1
ATOM 729 N N . TRP A 1 89 ? 0.983 -6.906 3.424 1.00 89.75 89 TRP A N 1
ATOM 730 C CA . TRP A 1 89 ? 0.772 -8.166 4.125 1.00 89.75 89 TRP A CA 1
ATOM 731 C C . TRP A 1 89 ? 0.086 -9.162 3.193 1.00 89.75 89 TRP A C 1
ATOM 733 O O . TRP A 1 89 ? -0.853 -8.798 2.495 1.00 89.75 89 TRP A O 1
ATOM 743 N N . GLN A 1 90 ? 0.574 -10.406 3.149 1.00 88.06 90 GLN A N 1
ATOM 744 C CA . GLN A 1 90 ? -0.020 -11.499 2.361 1.00 88.06 90 GLN A CA 1
ATOM 745 C C . GLN A 1 90 ? -0.395 -11.097 0.912 1.00 88.06 90 GLN A C 1
ATOM 747 O O . GLN A 1 90 ? -1.539 -11.252 0.484 1.00 88.06 90 GLN A O 1
ATOM 752 N N . ASP A 1 91 ? 0.559 -10.517 0.175 1.00 88.25 91 ASP A N 1
ATOM 753 C CA . ASP A 1 91 ? 0.384 -10.039 -1.211 1.00 88.25 91 ASP A CA 1
ATOM 754 C C . ASP A 1 91 ? -0.768 -9.037 -1.413 1.00 88.25 91 ASP A C 1
ATOM 756 O O . ASP A 1 91 ? -1.331 -8.892 -2.501 1.00 88.25 91 ASP A O 1
ATOM 760 N N . THR A 1 92 ? -1.109 -8.312 -0.351 1.00 90.88 92 THR A N 1
ATOM 761 C CA . THR A 1 92 ? -2.187 -7.329 -0.321 1.00 90.88 92 THR A CA 1
ATOM 762 C C . THR A 1 92 ? -1.655 -5.999 0.197 1.00 90.88 92 THR A C 1
ATOM 764 O O . THR A 1 92 ? -0.886 -5.931 1.160 1.00 90.88 92 THR A O 1
ATOM 767 N N . VAL A 1 93 ? -2.051 -4.915 -0.470 1.00 92.31 93 VAL A N 1
ATOM 768 C CA . VAL A 1 93 ? -1.810 -3.550 -0.004 1.00 92.31 93 VAL A CA 1
ATOM 769 C C . VAL A 1 93 ? -2.936 -3.174 0.947 1.00 92.31 93 VAL A C 1
ATOM 771 O O . VAL A 1 93 ? -4.106 -3.176 0.561 1.00 92.31 93 VAL A O 1
ATOM 774 N N . HIS A 1 94 ? -2.582 -2.815 2.175 1.00 93.38 94 HIS A N 1
ATOM 775 C CA . HIS A 1 94 ? -3.517 -2.297 3.165 1.00 93.38 94 HIS A CA 1
ATOM 776 C C . HIS A 1 94 ? -3.331 -0.788 3.306 1.00 93.38 94 HIS A C 1
ATOM 778 O O . HIS A 1 94 ? -2.216 -0.321 3.535 1.00 93.38 94 HIS A O 1
ATOM 784 N N . LEU A 1 95 ? -4.411 -0.021 3.159 1.00 92.38 95 LEU A N 1
ATOM 785 C CA . LEU A 1 95 ? -4.399 1.440 3.285 1.00 92.38 95 LEU A CA 1
ATOM 786 C C . LEU A 1 95 ? -4.874 1.903 4.664 1.00 92.38 95 LEU A C 1
ATOM 788 O O . LEU A 1 95 ? -5.881 1.411 5.182 1.00 92.38 95 LEU A O 1
ATOM 792 N N . TRP A 1 96 ? -4.178 2.900 5.212 1.00 91.31 96 TRP A N 1
ATOM 793 C CA . TRP A 1 96 ? -4.425 3.436 6.548 1.00 91.31 96 TRP A CA 1
ATOM 794 C C . TRP A 1 96 ? -4.406 4.969 6.557 1.00 91.31 96 TRP A C 1
ATOM 796 O O . TRP A 1 96 ? -3.459 5.582 6.047 1.00 91.31 96 TRP A O 1
ATOM 806 N N . PRO A 1 97 ? -5.403 5.631 7.166 1.00 92.19 97 PRO A N 1
ATOM 807 C CA . PRO A 1 97 ? -6.739 5.119 7.523 1.00 92.19 97 PRO A CA 1
ATOM 808 C C . PRO A 1 97 ? -7.522 4.582 6.307 1.00 92.19 97 PRO A C 1
ATOM 810 O O . PRO A 1 97 ? -7.105 4.774 5.162 1.00 92.19 97 PRO A O 1
ATOM 813 N N . LYS A 1 98 ? -8.665 3.913 6.541 1.00 92.62 98 LYS A N 1
ATOM 814 C CA . LYS A 1 98 ? -9.558 3.467 5.454 1.00 92.62 98 LYS A CA 1
ATOM 815 C C . LYS A 1 98 ? -9.985 4.660 4.589 1.00 92.62 98 LYS A C 1
ATOM 817 O O . LYS A 1 98 ? -10.417 5.656 5.164 1.00 92.62 98 LYS A O 1
ATOM 822 N N . PRO A 1 99 ? -9.959 4.554 3.249 1.00 91.81 99 PRO A N 1
ATOM 823 C CA . PRO A 1 99 ? -10.372 5.644 2.374 1.00 91.81 99 PRO A CA 1
ATOM 824 C C . PRO A 1 99 ? -11.814 6.080 2.650 1.00 91.81 99 PRO A C 1
ATOM 826 O O . PRO A 1 99 ? -12.726 5.256 2.684 1.00 91.81 99 PRO A O 1
ATOM 829 N N . ASP A 1 100 ? -12.036 7.379 2.808 1.00 93.62 100 ASP A N 1
ATOM 830 C CA . ASP A 1 100 ? -13.368 7.985 2.919 1.00 93.62 100 ASP A CA 1
ATOM 831 C C . ASP A 1 100 ? -14.039 8.214 1.559 1.00 93.62 100 ASP A C 1
ATOM 833 O O . ASP A 1 100 ? -15.264 8.297 1.486 1.00 93.62 100 ASP A O 1
ATOM 837 N N . ALA A 1 101 ? -13.255 8.276 0.482 1.00 90.75 101 ALA A N 1
ATOM 838 C CA . ALA A 1 101 ? -13.729 8.458 -0.884 1.00 90.75 101 ALA A CA 1
ATOM 839 C C . ALA A 1 101 ? -12.837 7.720 -1.898 1.00 90.75 101 ALA A C 1
ATOM 841 O O . ALA A 1 101 ? -11.872 7.032 -1.543 1.00 90.75 101 ALA A O 1
ATOM 842 N N . ALA A 1 102 ? -13.180 7.862 -3.180 1.00 91.00 102 ALA A N 1
ATOM 843 C CA . ALA A 1 102 ? -12.367 7.362 -4.275 1.00 91.00 102 ALA A CA 1
ATOM 844 C C . ALA A 1 102 ? -11.225 8.330 -4.603 1.00 91.00 102 ALA A C 1
ATOM 846 O O . ALA A 1 102 ? -11.460 9.483 -4.971 1.00 91.00 102 ALA A O 1
ATOM 847 N N . TYR A 1 103 ? -9.991 7.843 -4.493 1.00 90.25 103 TYR A N 1
ATOM 848 C CA . TYR A 1 103 ? -8.774 8.588 -4.781 1.00 90.25 103 TYR A CA 1
ATOM 849 C C . TYR A 1 103 ? -7.932 7.848 -5.821 1.00 90.25 103 TYR A C 1
ATOM 851 O O . TYR A 1 103 ? -7.694 6.646 -5.663 1.00 90.25 103 TYR A O 1
ATOM 859 N N . PRO A 1 104 ? -7.467 8.537 -6.877 1.00 90.94 104 PRO A N 1
ATOM 860 C CA . PRO A 1 104 ? -6.516 7.970 -7.816 1.00 90.94 104 PRO A CA 1
ATOM 861 C C . PRO A 1 104 ? -5.132 7.871 -7.166 1.00 90.94 104 PRO A C 1
ATOM 863 O O . PRO A 1 104 ? -4.549 8.858 -6.715 1.00 90.94 104 PRO A O 1
ATOM 866 N N . LEU A 1 105 ? -4.599 6.658 -7.153 1.00 90.25 105 LEU A N 1
ATOM 867 C CA . LEU A 1 105 ? -3.271 6.308 -6.684 1.00 90.25 105 LEU A CA 1
ATOM 868 C C . LEU A 1 105 ? -2.434 5.794 -7.853 1.00 90.25 105 LEU A C 1
ATOM 870 O O . LEU A 1 105 ? -2.911 5.083 -8.736 1.00 90.25 105 LEU A O 1
ATOM 874 N N . VAL A 1 106 ? -1.155 6.131 -7.830 1.00 90.56 106 VAL A N 1
ATOM 875 C CA . VAL A 1 106 ? -0.135 5.590 -8.717 1.00 90.56 106 VAL A CA 1
ATOM 876 C C . VAL A 1 106 ? 0.730 4.635 -7.910 1.00 90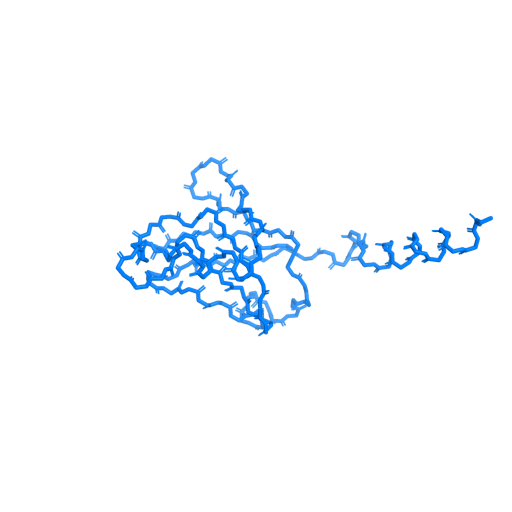.56 106 VAL A C 1
ATOM 878 O O . VAL A 1 106 ? 1.290 5.016 -6.882 1.00 90.56 106 VAL A O 1
ATOM 881 N N . VAL A 1 107 ? 0.826 3.400 -8.386 1.00 89.31 107 VAL A N 1
ATOM 882 C CA . VAL A 1 107 ? 1.549 2.292 -7.759 1.00 89.31 107 VAL A CA 1
ATOM 883 C C . VAL A 1 107 ? 2.780 1.973 -8.600 1.00 89.31 107 VAL A C 1
ATOM 885 O O . VAL A 1 107 ? 2.692 1.918 -9.829 1.00 89.31 107 VAL A O 1
ATOM 888 N N . ARG A 1 108 ? 3.926 1.783 -7.948 1.00 86.25 108 ARG A N 1
ATOM 889 C CA . ARG A 1 108 ? 5.192 1.353 -8.558 1.00 86.25 108 ARG A CA 1
ATOM 890 C C . ARG A 1 108 ? 5.930 0.396 -7.648 1.00 86.25 108 ARG A C 1
ATOM 892 O O . ARG A 1 108 ? 5.593 0.391 -6.448 1.00 86.25 108 ARG A O 1
#

Radius of gyration: 15.93 Å; chains: 1; bounding box: 50×29×33 Å